Protein AF-A0A445MEY5-F1 (afdb_monomer_lite)

Structure (mmCIF, N/CA/C/O backbone):
data_AF-A0A445MEY5-F1
#
_entry.id   AF-A0A445MEY5-F1
#
loop_
_atom_site.group_PDB
_atom_site.id
_atom_site.type_symbol
_atom_site.label_atom_id
_atom_site.label_alt_id
_atom_site.label_comp_id
_atom_site.label_asym_id
_atom_site.label_entity_id
_atom_site.label_seq_id
_atom_site.pdbx_PDB_ins_code
_atom_sit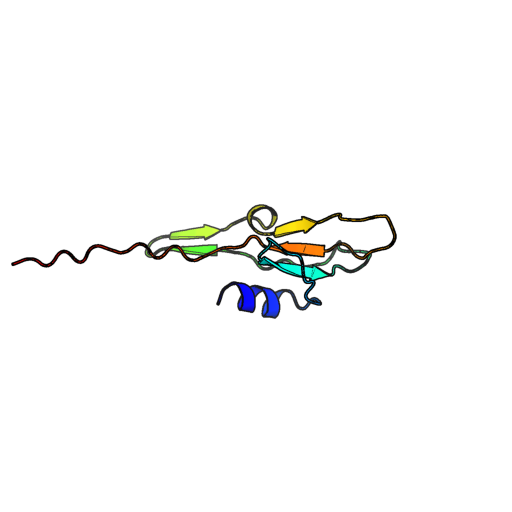e.Cartn_x
_atom_site.Cartn_y
_atom_site.Cartn_z
_atom_site.occupancy
_atom_site.B_iso_or_equiv
_atom_site.auth_seq_id
_atom_site.auth_comp_id
_atom_site.auth_asym_id
_atom_site.auth_atom_id
_atom_site.pdbx_PDB_model_num
ATOM 1 N N . MET A 1 1 ? -12.671 -2.635 -3.806 1.00 67.88 1 MET A N 1
ATOM 2 C CA . MET A 1 1 ? -12.532 -1.800 -2.593 1.00 67.88 1 MET A CA 1
ATOM 3 C C . MET A 1 1 ? -11.123 -1.845 -2.001 1.00 67.88 1 MET A C 1
ATOM 5 O O . MET A 1 1 ? -10.491 -0.806 -2.046 1.00 67.88 1 MET A O 1
ATOM 9 N N . LEU A 1 2 ? -10.544 -2.979 -1.575 1.00 79.12 2 LEU A N 1
ATOM 10 C CA . LEU A 1 2 ? -9.163 -2.976 -1.034 1.00 79.12 2 LEU A CA 1
ATOM 11 C C . LEU A 1 2 ? -8.071 -2.676 -2.085 1.00 79.12 2 LEU A C 1
ATOM 13 O O . LEU A 1 2 ? -7.232 -1.805 -1.886 1.00 79.12 2 LEU A O 1
ATOM 17 N N . LYS A 1 3 ? -8.134 -3.322 -3.260 1.00 81.38 3 LYS A N 1
ATOM 18 C CA . LYS A 1 3 ? -7.204 -3.063 -4.379 1.00 81.38 3 LYS A CA 1
ATOM 19 C C . LYS A 1 3 ? -7.131 -1.580 -4.767 1.00 81.38 3 LYS A C 1
ATOM 21 O O . LYS A 1 3 ? -6.049 -1.058 -4.994 1.00 81.38 3 LYS A O 1
ATOM 26 N N . GLN A 1 4 ? -8.281 -0.912 -4.849 1.00 84.38 4 GLN A N 1
ATOM 27 C CA . GLN A 1 4 ? -8.356 0.510 -5.201 1.00 84.38 4 GLN A CA 1
ATOM 28 C C . GLN A 1 4 ? -7.744 1.397 -4.114 1.00 84.38 4 GLN A C 1
ATOM 30 O O . GLN A 1 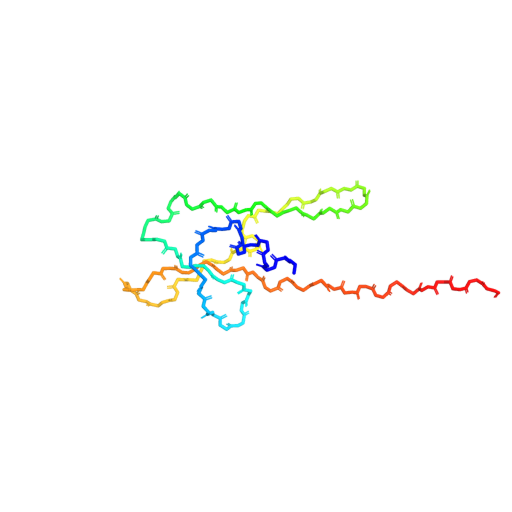4 ? -7.046 2.341 -4.457 1.00 84.38 4 GLN A O 1
ATOM 35 N N . ALA A 1 5 ? -7.949 1.062 -2.835 1.00 87.44 5 ALA A N 1
ATOM 36 C CA . ALA A 1 5 ? -7.358 1.795 -1.719 1.00 87.44 5 ALA A CA 1
ATOM 37 C C . ALA A 1 5 ? -5.822 1.724 -1.730 1.00 87.44 5 ALA A C 1
ATOM 39 O O . ALA A 1 5 ? -5.163 2.736 -1.505 1.00 87.44 5 ALA A O 1
ATOM 40 N N . PHE A 1 6 ? -5.243 0.561 -2.050 1.00 88.31 6 PHE A N 1
ATOM 41 C CA . PHE A 1 6 ? -3.793 0.459 -2.230 1.00 88.31 6 PHE A CA 1
ATOM 42 C C . PHE A 1 6 ? -3.308 1.288 -3.419 1.00 88.31 6 PHE A C 1
ATOM 44 O O . PHE A 1 6 ? -2.325 2.010 -3.290 1.00 88.31 6 PHE A O 1
ATOM 51 N N . VAL A 1 7 ? -4.012 1.242 -4.555 1.00 88.38 7 VAL A N 1
ATOM 52 C CA . VAL A 1 7 ? -3.647 2.042 -5.735 1.00 88.38 7 VAL A CA 1
ATOM 53 C C . VAL A 1 7 ? -3.702 3.545 -5.445 1.00 88.38 7 VAL A C 1
ATOM 55 O O . VAL A 1 7 ? -2.808 4.267 -5.875 1.00 88.38 7 VAL A O 1
ATOM 58 N N . SER A 1 8 ? -4.694 4.021 -4.686 1.00 89.44 8 SER A N 1
ATOM 59 C CA . SER A 1 8 ? -4.812 5.444 -4.352 1.00 89.44 8 SER A CA 1
ATOM 60 C C . SER A 1 8 ? -3.775 5.923 -3.336 1.00 89.44 8 SER A C 1
ATOM 62 O O . SER A 1 8 ? -3.361 7.073 -3.406 1.00 89.44 8 SER A O 1
ATOM 64 N N . GLN A 1 9 ? -3.372 5.073 -2.384 1.00 90.25 9 GLN A N 1
ATOM 65 C CA . GLN A 1 9 ? -2.470 5.474 -1.296 1.00 90.25 9 GLN A CA 1
ATOM 66 C C . GLN A 1 9 ? -0.987 5.289 -1.631 1.00 90.25 9 GLN A C 1
ATOM 68 O O . GLN A 1 9 ? -0.168 6.087 -1.191 1.00 90.25 9 GLN A O 1
ATOM 73 N N . MET A 1 10 ? -0.630 4.270 -2.421 1.00 87.81 10 MET A N 1
ATOM 74 C CA . MET A 1 10 ? 0.770 4.009 -2.782 1.00 87.81 10 MET A CA 1
ATOM 75 C C . MET A 1 10 ? 1.355 5.098 -3.687 1.00 87.81 10 MET A C 1
ATOM 77 O O . MET A 1 10 ? 2.562 5.301 -3.673 1.00 87.81 10 MET A O 1
ATOM 81 N N . ASN A 1 11 ? 0.520 5.782 -4.482 1.00 85.25 11 ASN A N 1
ATOM 82 C CA . ASN A 1 11 ? 0.938 6.831 -5.419 1.00 85.25 11 ASN A CA 1
ATOM 83 C C . ASN A 1 11 ? 2.131 6.420 -6.317 1.00 85.25 11 ASN A C 1
ATOM 85 O O . ASN A 1 11 ? 3.023 7.214 -6.613 1.00 85.25 11 ASN A O 1
ATOM 89 N N . LEU A 1 12 ? 2.153 5.151 -6.732 1.00 88.50 12 LEU A N 1
ATOM 90 C CA . LEU A 1 12 ? 3.192 4.559 -7.573 1.00 88.50 12 LEU A CA 1
ATOM 91 C C . LEU A 1 12 ? 2.594 3.992 -8.866 1.00 88.50 12 LEU A C 1
ATOM 93 O O . LEU A 1 12 ? 1.420 3.605 -8.883 1.00 88.50 12 LEU A O 1
ATOM 97 N N . PRO A 1 13 ? 3.392 3.875 -9.945 1.00 89.38 13 PRO A N 1
ATOM 98 C CA . PRO A 1 13 ? 2.950 3.226 -11.172 1.00 89.38 13 PRO A CA 1
ATOM 99 C C . PRO A 1 13 ? 2.554 1.769 -10.915 1.00 89.38 13 PRO A C 1
ATOM 101 O O . PRO A 1 13 ? 3.303 1.014 -10.294 1.00 89.38 13 PRO A O 1
ATOM 104 N N . VAL A 1 14 ? 1.387 1.362 -11.415 1.00 87.94 14 VAL A N 1
ATOM 105 C CA . VAL A 1 14 ? 0.904 -0.017 -11.278 1.00 87.94 14 VAL A CA 1
ATOM 106 C C . VAL A 1 14 ? 1.600 -0.915 -12.303 1.00 87.94 14 VAL A C 1
ATOM 108 O O . VAL A 1 14 ? 1.546 -0.663 -13.505 1.00 87.94 14 VAL A O 1
ATOM 111 N N . ALA A 1 15 ? 2.211 -1.996 -11.827 1.00 85.50 15 ALA A N 1
ATOM 112 C CA . ALA A 1 15 ? 2.760 -3.073 -12.638 1.00 85.50 15 ALA A CA 1
ATOM 113 C C . ALA A 1 15 ? 1.755 -4.231 -12.741 1.00 85.50 15 ALA A C 1
ATOM 115 O O . ALA A 1 15 ? 1.023 -4.531 -11.796 1.00 85.50 15 ALA A O 1
ATOM 116 N N . THR A 1 16 ? 1.726 -4.907 -13.890 1.00 78.50 16 THR A N 1
ATOM 117 C CA . THR A 1 16 ? 0.876 -6.090 -14.090 1.00 78.50 16 THR A CA 1
ATOM 118 C C . THR A 1 16 ? 1.711 -7.349 -13.895 1.00 78.50 16 THR A C 1
ATOM 120 O O . THR A 1 16 ? 2.564 -7.657 -14.726 1.00 78.50 16 THR A O 1
ATOM 123 N N . VAL A 1 17 ? 1.455 -8.077 -12.808 1.00 79.56 17 VAL A N 1
ATOM 124 C CA . VAL A 1 17 ? 2.056 -9.390 -12.533 1.00 79.56 17 VAL A CA 1
ATOM 125 C C . VAL A 1 17 ? 0.924 -10.387 -12.307 1.00 79.56 17 VAL A C 1
ATOM 127 O O . VAL A 1 17 ? 0.019 -10.152 -11.509 1.00 79.56 17 VAL A O 1
ATOM 130 N N . SER A 1 18 ? 0.932 -11.488 -13.054 1.00 80.50 18 SER A N 1
ATOM 131 C CA . SER A 1 18 ? -0.093 -12.529 -12.956 1.00 80.50 18 SER A CA 1
ATOM 132 C C . SER A 1 18 ? -0.008 -13.273 -11.621 1.00 80.50 18 SER A C 1
ATOM 134 O O . SER A 1 18 ? 1.088 -13.640 -11.205 1.00 80.50 18 SER A O 1
ATOM 136 N N . GLY A 1 19 ? -1.155 -13.561 -10.999 1.00 77.19 19 GLY A N 1
ATOM 137 C CA . GLY A 1 19 ? -1.233 -14.359 -9.766 1.00 77.19 19 GLY A CA 1
ATOM 138 C C . GLY A 1 19 ? -1.081 -13.565 -8.464 1.00 77.19 19 GLY A C 1
ATOM 139 O O . GLY A 1 19 ? -1.181 -14.149 -7.390 1.00 77.19 19 GLY A O 1
ATOM 140 N N . TYR A 1 20 ? -0.898 -12.246 -8.550 1.00 78.06 20 TYR A N 1
ATOM 141 C CA . TYR A 1 20 ? -0.841 -11.344 -7.402 1.00 78.06 20 TYR A CA 1
ATOM 142 C C . TYR A 1 20 ? -1.995 -10.335 -7.430 1.00 78.06 20 TYR A C 1
ATOM 144 O O . TYR A 1 20 ? -2.694 -10.176 -8.435 1.00 78.06 20 TYR A O 1
ATOM 152 N N . GLY A 1 21 ? -2.184 -9.638 -6.308 1.00 82.00 21 GLY A N 1
ATOM 153 C CA . GLY A 1 21 ? -2.984 -8.421 -6.250 1.00 82.00 21 GLY A CA 1
ATOM 154 C C . GLY A 1 21 ? -2.319 -7.264 -7.022 1.00 82.00 21 GLY A C 1
ATOM 155 O O . GLY A 1 21 ? -1.512 -7.488 -7.924 1.00 82.00 21 GLY A O 1
ATOM 156 N N . PRO A 1 22 ? -2.654 -5.993 -6.73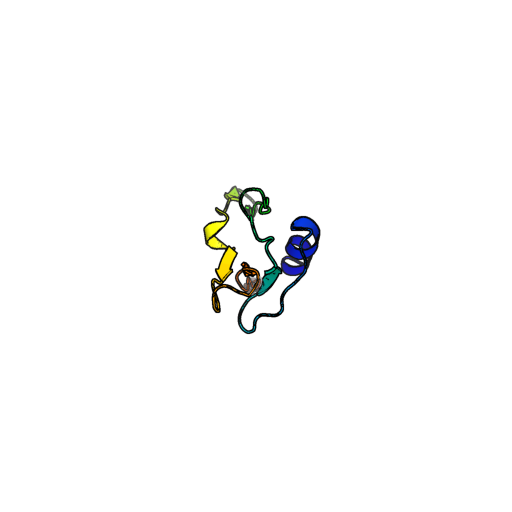3 1.00 87.25 22 PRO A N 1
ATOM 157 C CA . PRO A 1 22 ? -1.942 -4.859 -7.322 1.00 87.25 22 PRO A CA 1
ATOM 158 C C . PRO A 1 22 ? -0.430 -4.932 -7.051 1.00 87.25 22 PRO A C 1
ATOM 160 O O . PRO A 1 22 ? -0.006 -5.111 -5.910 1.00 87.25 22 PRO A O 1
ATOM 163 N N . CYS A 1 23 ? 0.372 -4.742 -8.099 1.00 88.88 23 CYS A N 1
ATOM 164 C CA . CYS A 1 23 ? 1.813 -4.551 -7.988 1.00 88.88 23 CYS A CA 1
ATOM 165 C C . CYS A 1 23 ? 2.194 -3.119 -8.345 1.00 88.88 23 CYS A C 1
ATOM 167 O O . CYS A 1 23 ? 1.535 -2.488 -9.168 1.00 88.88 23 CYS A O 1
ATOM 169 N N . PHE A 1 24 ? 3.272 -2.621 -7.751 1.00 89.44 24 PHE A N 1
ATOM 170 C CA . PHE A 1 24 ? 3.751 -1.253 -7.913 1.00 89.44 24 PHE A CA 1
ATOM 171 C C . PHE A 1 24 ? 5.215 -1.252 -8.322 1.00 89.44 24 PHE A C 1
ATOM 173 O O . PHE A 1 24 ? 6.028 -1.926 -7.690 1.00 89.44 24 PHE A O 1
ATOM 180 N N . SER A 1 25 ? 5.555 -0.497 -9.362 1.00 88.31 25 SER A N 1
ATOM 181 C CA . SER A 1 25 ? 6.947 -0.283 -9.749 1.00 88.31 25 SER A CA 1
ATOM 182 C C . SER A 1 25 ? 7.636 0.604 -8.720 1.00 88.31 25 SER A C 1
ATOM 184 O O . SER A 1 25 ? 7.169 1.703 -8.425 1.00 88.31 25 SER A O 1
ATOM 186 N N . LEU A 1 26 ? 8.748 0.120 -8.178 1.00 85.88 26 LEU A N 1
ATOM 187 C CA . LEU A 1 26 ? 9.568 0.862 -7.236 1.00 85.88 26 LEU A CA 1
ATOM 188 C C . LEU A 1 26 ? 10.633 1.688 -7.977 1.00 85.88 26 LEU A C 1
ATOM 190 O O . LEU A 1 26 ? 11.121 1.264 -9.031 1.00 85.88 26 LEU A O 1
ATOM 194 N N . PRO A 1 27 ? 11.026 2.851 -7.430 1.00 82.06 27 PRO A N 1
ATOM 195 C CA . PRO A 1 27 ? 12.210 3.568 -7.890 1.00 82.06 27 PRO A CA 1
ATOM 196 C C . PRO A 1 27 ? 13.487 2.750 -7.622 1.00 82.06 27 PRO A C 1
ATOM 198 O O . PRO A 1 27 ? 13.479 1.801 -6.837 1.00 82.06 27 PRO A O 1
ATOM 201 N N . LEU A 1 28 ? 14.597 3.130 -8.269 1.00 78.06 28 LEU A N 1
ATOM 202 C CA . LEU A 1 28 ? 15.902 2.471 -8.092 1.00 78.06 28 LEU A CA 1
ATOM 203 C C . LEU A 1 28 ? 16.379 2.469 -6.633 1.00 78.06 28 LEU A C 1
ATOM 205 O O . LEU A 1 28 ? 16.997 1.499 -6.206 1.00 78.06 28 LEU A O 1
ATOM 209 N N . ASP A 1 29 ? 16.064 3.528 -5.888 1.00 77.56 29 ASP A N 1
ATOM 210 C CA . ASP A 1 29 ? 16.265 3.599 -4.444 1.00 77.56 29 ASP A CA 1
ATOM 211 C C . ASP A 1 29 ? 14.904 3.581 -3.725 1.00 77.56 29 ASP A C 1
ATOM 213 O O . ASP A 1 29 ? 14.232 4.612 -3.625 1.00 77.56 29 ASP A O 1
ATOM 217 N N . PRO A 1 30 ? 14.445 2.408 -3.260 1.00 72.94 30 PRO A N 1
ATOM 218 C CA . PRO A 1 30 ? 13.149 2.270 -2.614 1.00 72.94 30 PRO A CA 1
ATOM 219 C C . PRO A 1 30 ? 13.156 2.654 -1.126 1.00 72.94 30 PRO A C 1
ATOM 221 O O . PRO A 1 30 ? 12.104 2.539 -0.498 1.00 72.94 30 PRO A O 1
ATOM 224 N N . GLY A 1 31 ? 14.287 3.092 -0.550 1.00 74.00 31 GLY A N 1
ATOM 225 C CA . GLY A 1 31 ? 14.463 3.299 0.898 1.00 74.00 31 GLY A CA 1
ATOM 226 C C . GLY A 1 31 ? 13.490 4.285 1.565 1.00 74.00 31 GLY A C 1
ATOM 227 O O . GLY A 1 31 ? 13.401 4.314 2.788 1.00 74.00 31 GLY A O 1
ATOM 228 N N . GLY A 1 32 ? 12.732 5.057 0.780 1.00 74.69 32 GLY A N 1
ATOM 229 C CA . GLY A 1 32 ? 11.723 6.011 1.255 1.00 74.69 32 GLY A CA 1
ATOM 230 C C . GLY A 1 32 ? 10.288 5.735 0.797 1.00 74.69 32 GLY A C 1
ATOM 231 O O . GLY A 1 32 ? 9.426 6.591 0.985 1.00 74.69 32 GLY A O 1
ATOM 232 N N . VAL A 1 33 ? 10.001 4.590 0.167 1.00 82.38 33 VAL A N 1
ATOM 233 C CA . VAL A 1 33 ? 8.630 4.274 -0.265 1.00 82.38 33 VAL A CA 1
ATOM 234 C C . VAL A 1 33 ? 7.784 3.899 0.950 1.00 82.38 33 VAL A C 1
ATOM 236 O O . VAL A 1 33 ? 7.914 2.805 1.498 1.00 82.38 33 VAL A O 1
ATOM 239 N N . ALA A 1 34 ? 6.897 4.810 1.352 1.00 83.81 34 ALA A N 1
ATOM 240 C CA . ALA A 1 34 ? 5.929 4.563 2.410 1.00 83.81 34 ALA A CA 1
ATOM 241 C C . ALA A 1 34 ? 4.892 3.527 1.960 1.00 83.81 34 ALA A C 1
ATOM 243 O O . ALA A 1 34 ? 4.318 3.623 0.874 1.00 83.81 34 ALA A O 1
ATOM 244 N N . VAL A 1 35 ? 4.646 2.541 2.819 1.00 85.38 35 VAL A N 1
ATOM 245 C CA . VAL A 1 35 ? 3.631 1.512 2.604 1.00 85.38 35 VAL A CA 1
ATOM 246 C C . VAL A 1 35 ? 2.422 1.830 3.492 1.00 85.38 35 VAL A C 1
ATOM 248 O O . VAL A 1 35 ? 2.614 2.060 4.687 1.00 85.38 35 VAL A O 1
ATOM 251 N N . PRO A 1 36 ? 1.191 1.856 2.949 1.00 87.88 36 PRO A N 1
ATOM 252 C CA . PRO A 1 36 ? -0.017 2.071 3.738 1.00 87.88 36 PRO A CA 1
ATOM 253 C C . PRO A 1 36 ? -0.179 0.980 4.791 1.00 87.88 36 PRO A C 1
ATOM 255 O O . PRO A 1 36 ? -0.051 -0.196 4.453 1.00 87.88 36 PRO A O 1
ATOM 258 N N . SER A 1 37 ? -0.508 1.360 6.027 1.00 88.62 37 SER A N 1
ATOM 259 C CA . SER A 1 37 ? -0.865 0.400 7.070 1.00 88.62 37 SER A CA 1
ATOM 260 C C . SER A 1 37 ? -2.154 -0.340 6.709 1.00 88.62 37 SER A C 1
ATOM 262 O O . SER A 1 37 ? -3.053 0.199 6.056 1.00 88.62 37 SER A O 1
ATOM 264 N N . LEU A 1 38 ? -2.247 -1.595 7.144 1.00 88.38 38 LEU A N 1
ATOM 265 C CA . LEU A 1 38 ? -3.441 -2.411 6.983 1.00 88.38 38 LEU A CA 1
ATOM 266 C C . LEU A 1 38 ? -3.930 -2.842 8.360 1.00 88.38 38 LEU A C 1
ATOM 268 O O . LEU A 1 38 ? -3.252 -3.612 9.035 1.00 88.38 38 LEU A O 1
ATOM 272 N N . ALA A 1 39 ? -5.119 -2.377 8.730 1.00 89.94 39 ALA A N 1
ATOM 273 C CA . ALA A 1 39 ? -5.825 -2.816 9.921 1.00 89.94 39 ALA A CA 1
ATOM 274 C C . ALA A 1 39 ? -7.138 -3.492 9.521 1.00 89.94 39 ALA A C 1
ATOM 276 O O . ALA A 1 39 ? -7.870 -3.004 8.653 1.00 89.94 39 ALA A O 1
ATOM 277 N N . PHE A 1 40 ? -7.438 -4.629 10.141 1.00 87.56 40 PHE A N 1
ATOM 278 C CA . PHE A 1 40 ? -8.764 -5.228 10.071 1.00 87.56 40 PHE A CA 1
ATOM 279 C C . PHE A 1 40 ? -9.565 -4.805 11.290 1.00 87.56 40 PHE A C 1
ATOM 281 O O . PHE A 1 40 ? -9.221 -5.153 12.416 1.00 87.56 40 PHE A O 1
ATOM 288 N N . HIS A 1 41 ? -10.633 -4.060 11.024 1.00 89.62 41 HIS A N 1
ATOM 289 C CA . HIS A 1 41 ? -11.595 -3.623 12.022 1.00 89.62 41 HIS A CA 1
ATOM 290 C C . HIS A 1 41 ? -12.660 -4.707 12.208 1.00 89.62 41 HIS A C 1
ATOM 292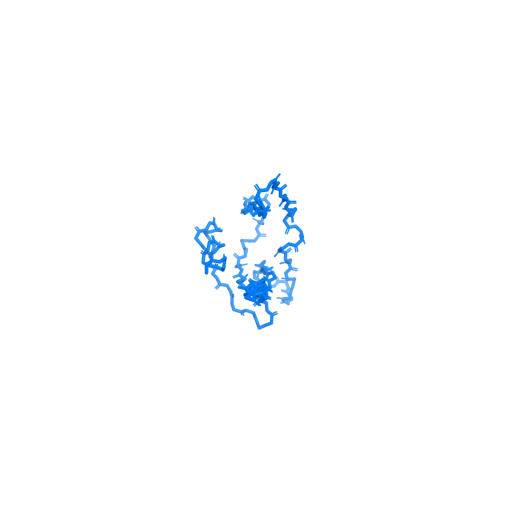 O O . HIS A 1 41 ? -13.386 -5.050 11.269 1.00 89.62 41 HIS A O 1
ATOM 298 N N . PHE A 1 42 ? -12.735 -5.248 13.416 1.00 88.62 42 PHE A N 1
ATOM 299 C CA . PHE A 1 42 ? -13.788 -6.137 13.892 1.00 88.62 42 PHE A CA 1
ATOM 300 C C . PHE A 1 42 ? -14.693 -5.363 14.855 1.00 88.62 42 PHE A C 1
ATOM 302 O O . PHE A 1 42 ? -14.276 -4.360 15.429 1.00 88.62 42 PHE A O 1
ATOM 309 N N . ASP A 1 43 ? -15.913 -5.851 15.088 1.00 92.38 43 ASP A N 1
ATOM 310 C CA . ASP A 1 43 ? -16.920 -5.145 15.902 1.00 92.38 43 ASP A CA 1
ATOM 311 C C . ASP A 1 43 ? -16.429 -4.755 17.310 1.00 92.38 43 ASP A C 1
ATOM 313 O O . ASP A 1 43 ? -16.946 -3.815 17.910 1.00 92.38 43 ASP A O 1
ATOM 317 N N . SER A 1 44 ? -15.428 -5.462 17.844 1.00 91.06 44 SER A N 1
ATOM 318 C CA . SER A 1 44 ? -14.875 -5.224 19.179 1.00 91.06 44 SER A CA 1
ATOM 319 C C . SER A 1 44 ? -13.351 -5.082 19.231 1.00 91.06 44 SER A C 1
ATOM 321 O O . SER A 1 44 ? -12.803 -5.050 20.333 1.00 91.06 44 SER A O 1
ATOM 323 N N . ALA A 1 45 ? -12.646 -5.084 18.095 1.00 92.31 45 ALA A N 1
ATOM 324 C CA . ALA A 1 45 ? -11.182 -5.064 18.082 1.00 92.31 45 ALA A CA 1
ATOM 325 C C . ALA A 1 45 ? -10.611 -4.662 16.722 1.00 92.31 45 ALA A C 1
ATOM 327 O O . ALA A 1 45 ? -11.169 -5.009 15.687 1.00 92.31 45 ALA A O 1
ATOM 328 N N . ASP A 1 46 ? -9.429 -4.055 16.743 1.00 94.19 46 ASP A N 1
ATOM 329 C CA . ASP A 1 46 ? -8.631 -3.801 15.550 1.00 94.19 46 ASP A CA 1
ATOM 330 C C . ASP A 1 46 ? -7.406 -4.715 15.546 1.00 94.19 46 ASP A C 1
ATOM 332 O O . ASP A 1 46 ? -6.805 -4.981 16.590 1.00 94.19 46 ASP A O 1
ATOM 336 N N . MET A 1 47 ? -7.043 -5.215 14.369 1.00 91.94 47 MET A N 1
ATOM 337 C CA . MET A 1 47 ? -5.834 -6.009 14.174 1.00 91.94 47 MET A CA 1
ATOM 338 C C . MET A 1 47 ? -4.967 -5.373 13.096 1.00 91.94 47 MET A C 1
ATOM 340 O O . MET A 1 47 ? -5.314 -5.418 11.915 1.00 91.94 47 MET A O 1
ATOM 344 N N . ASP A 1 48 ? -3.832 -4.818 13.509 1.00 92.56 48 ASP A N 1
ATOM 345 C CA . ASP A 1 48 ? -2.814 -4.294 12.607 1.00 92.56 48 ASP A CA 1
ATOM 346 C C . ASP A 1 48 ? -1.981 -5.418 11.996 1.00 92.56 48 ASP A C 1
ATOM 348 O O . ASP A 1 48 ? -1.562 -6.364 12.670 1.00 92.56 48 ASP A O 1
ATOM 352 N N . PHE A 1 49 ? -1.689 -5.280 10.708 1.00 89.56 49 PHE A N 1
ATOM 353 C CA . PHE A 1 49 ? -0.786 -6.161 9.991 1.00 89.56 49 PHE A CA 1
ATOM 354 C C . PHE A 1 49 ? 0.496 -5.405 9.624 1.00 89.56 49 PHE A C 1
ATOM 356 O O . PHE A 1 49 ? 0.429 -4.296 9.080 1.00 89.56 49 PHE A O 1
ATOM 363 N N . PRO A 1 50 ? 1.678 -5.998 9.865 1.00 88.62 50 PRO A N 1
ATOM 364 C CA . PRO A 1 50 ? 2.933 -5.476 9.343 1.00 88.62 50 PRO A CA 1
ATOM 365 C C . PRO A 1 50 ? 2.973 -5.613 7.813 1.00 88.62 50 PRO A C 1
ATOM 367 O O . PRO A 1 50 ? 2.368 -6.527 7.245 1.00 88.62 50 PRO A O 1
ATOM 370 N N . ALA A 1 51 ? 3.662 -4.688 7.139 1.00 85.50 51 ALA A N 1
ATOM 371 C CA . ALA A 1 51 ? 3.694 -4.578 5.676 1.00 85.50 51 ALA A CA 1
ATOM 372 C C . ALA A 1 51 ? 4.133 -5.871 4.982 1.00 85.50 51 ALA A C 1
ATOM 374 O O . ALA A 1 51 ? 3.621 -6.227 3.922 1.00 85.50 51 ALA A O 1
ATOM 375 N N . GLU A 1 52 ? 5.039 -6.602 5.617 1.00 84.12 52 GLU A N 1
ATOM 376 C CA . GLU A 1 52 ? 5.602 -7.864 5.156 1.00 84.12 52 GLU A CA 1
ATOM 377 C C . GLU A 1 52 ? 4.534 -8.960 4.996 1.00 84.12 52 GLU A C 1
ATOM 379 O O . GLU A 1 52 ? 4.720 -9.885 4.208 1.00 84.12 52 GLU A O 1
ATOM 384 N N . ASN A 1 53 ? 3.391 -8.844 5.686 1.00 86.81 53 ASN A N 1
ATOM 385 C CA . ASN A 1 53 ? 2.308 -9.826 5.608 1.00 86.81 53 ASN A CA 1
ATOM 386 C C . ASN A 1 53 ? 1.421 -9.655 4.371 1.00 86.81 53 ASN A C 1
ATOM 388 O O . ASN A 1 53 ? 0.798 -10.620 3.933 1.00 86.81 53 ASN A O 1
ATOM 392 N N . TYR A 1 54 ? 1.317 -8.443 3.818 1.00 85.12 54 TYR A N 1
ATOM 393 C CA . TYR A 1 54 ? 0.435 -8.158 2.678 1.00 85.12 54 TYR A CA 1
ATOM 394 C C . TYR A 1 54 ? 1.165 -7.624 1.448 1.00 85.12 54 TYR A C 1
ATOM 396 O O . TYR A 1 54 ? 0.554 -7.615 0.380 1.00 85.12 54 TYR A O 1
ATOM 404 N N . PHE A 1 55 ? 2.443 -7.250 1.554 1.00 85.69 55 PHE A N 1
ATOM 405 C CA . PHE A 1 55 ? 3.300 -6.888 0.431 1.00 85.69 55 PHE A CA 1
ATOM 406 C C . PHE A 1 55 ? 4.503 -7.817 0.303 1.00 85.69 55 PHE A C 1
ATOM 408 O O . PHE A 1 55 ? 5.335 -7.940 1.195 1.00 85.69 55 PHE A O 1
ATOM 415 N N . LEU A 1 56 ? 4.645 -8.376 -0.891 1.00 81.44 56 LEU A N 1
ATOM 416 C CA . LEU A 1 56 ? 5.814 -9.103 -1.343 1.00 81.44 56 LEU A CA 1
ATOM 417 C C . LEU A 1 56 ? 6.662 -8.188 -2.218 1.00 81.44 56 LEU A C 1
ATOM 419 O O . LEU A 1 56 ? 6.147 -7.446 -3.057 1.00 81.44 56 LEU A O 1
ATOM 423 N N . VAL A 1 57 ? 7.975 -8.255 -2.051 1.00 74.88 57 VAL A N 1
ATOM 424 C CA . VAL A 1 57 ? 8.904 -7.688 -3.029 1.00 74.88 57 VAL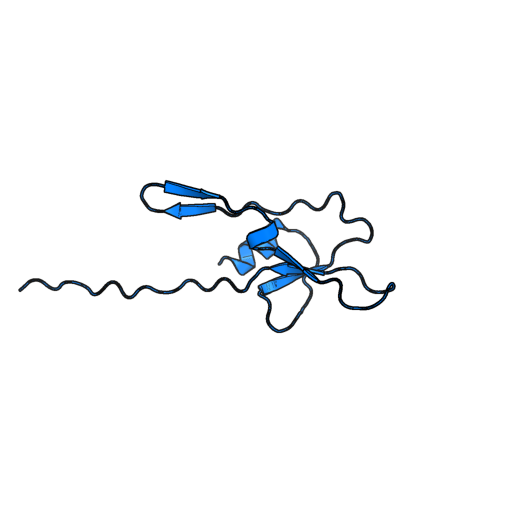 A CA 1
ATOM 425 C C . VAL A 1 57 ? 9.175 -8.782 -4.050 1.00 74.88 57 VAL A C 1
ATOM 427 O O . VAL A 1 57 ? 9.651 -9.848 -3.672 1.00 74.88 57 VAL A O 1
ATOM 430 N N . ASP A 1 58 ? 8.845 -8.536 -5.317 1.00 68.31 58 ASP A N 1
ATOM 431 C CA . ASP A 1 58 ? 9.212 -9.420 -6.417 1.00 68.31 58 ASP A CA 1
ATOM 432 C C . ASP A 1 58 ? 10.562 -8.961 -7.006 1.00 68.31 58 ASP A C 1
ATOM 434 O O . ASP A 1 58 ? 10.620 -7.922 -7.676 1.00 68.31 58 ASP A O 1
ATOM 438 N N . PRO A 1 59 ? 11.666 -9.699 -6.762 1.00 62.25 59 PRO A N 1
ATOM 439 C CA . PRO A 1 59 ? 12.980 -9.383 -7.320 1.00 62.25 59 PRO A CA 1
ATOM 440 C C . PRO A 1 59 ? 13.150 -9.813 -8.796 1.00 62.25 59 PRO A C 1
ATOM 442 O O . PRO A 1 59 ? 14.238 -9.682 -9.356 1.00 62.25 59 PRO A O 1
ATOM 445 N N . SER A 1 60 ? 12.116 -10.345 -9.455 1.00 56.00 60 SER A N 1
ATOM 446 C CA . SER A 1 60 ? 12.174 -10.883 -10.825 1.00 56.00 60 SER A CA 1
ATOM 447 C C . SER A 1 60 ? 12.316 -9.767 -11.888 1.00 56.00 60 SER A C 1
ATOM 449 O O . SER A 1 60 ? 11.411 -8.962 -12.054 1.00 56.00 60 SER A O 1
ATOM 451 N N . ARG A 1 61 ? 13.334 -9.657 -12.758 1.00 47.81 61 ARG A N 1
ATOM 452 C CA . ARG A 1 61 ? 14.402 -10.567 -13.205 1.00 47.81 61 ARG A CA 1
ATOM 453 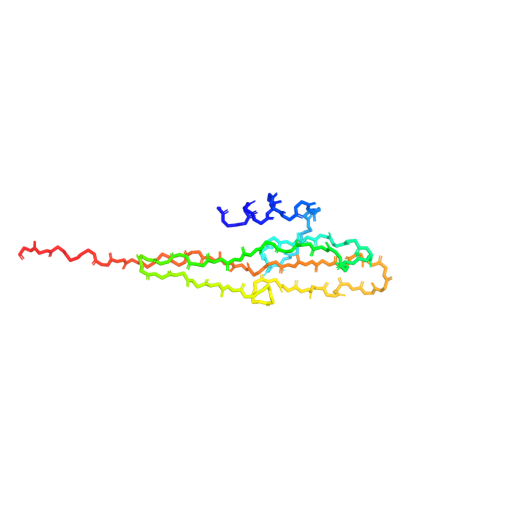C C . ARG A 1 61 ? 15.567 -9.727 -13.766 1.00 47.81 61 ARG A C 1
ATOM 455 O O . ARG A 1 61 ? 15.322 -8.914 -14.655 1.00 47.81 61 ARG A O 1
ATOM 462 N N . MET A 1 62 ? 16.801 -10.011 -13.330 1.00 41.66 62 MET A N 1
ATOM 463 C CA . MET A 1 62 ? 18.073 -9.397 -13.768 1.00 41.66 62 MET A CA 1
ATOM 464 C C . MET A 1 62 ? 18.206 -7.886 -13.500 1.00 41.66 62 MET A C 1
ATOM 466 O O . MET A 1 62 ? 17.234 -7.142 -13.483 1.00 41.66 62 MET A O 1
ATOM 470 N N . ALA A 1 63 ? 19.451 -7.453 -13.287 1.00 52.78 63 ALA A N 1
ATOM 471 C CA . ALA A 1 63 ? 19.906 -6.139 -12.812 1.00 52.78 63 ALA A CA 1
ATOM 472 C C . ALA A 1 63 ? 19.516 -4.902 -13.667 1.00 52.78 63 ALA A C 1
ATOM 474 O O . ALA A 1 63 ? 20.148 -3.857 -13.562 1.00 52.78 63 ALA A O 1
ATOM 475 N N . SER A 1 64 ? 18.499 -5.003 -14.525 1.00 51.47 64 SER A N 1
ATOM 476 C CA . SER A 1 64 ? 18.075 -3.977 -15.481 1.00 51.47 64 SER A CA 1
ATOM 477 C C . SER A 1 64 ? 16.578 -3.641 -15.442 1.00 51.47 64 SER A C 1
ATOM 479 O O . SER A 1 64 ? 16.148 -2.765 -16.193 1.00 51.47 64 SER A O 1
ATOM 481 N N . ARG A 1 65 ? 15.765 -4.286 -14.586 1.00 58.25 65 ARG A N 1
ATOM 482 C CA . ARG A 1 65 ? 14.333 -3.958 -14.431 1.00 58.25 65 ARG A CA 1
ATOM 483 C C . ARG A 1 65 ? 14.036 -3.361 -13.051 1.00 58.25 65 ARG A C 1
ATOM 485 O O . ARG A 1 65 ? 14.563 -3.866 -12.061 1.00 58.25 65 ARG A O 1
ATOM 492 N N . PRO A 1 66 ? 13.189 -2.316 -12.967 1.00 62.44 66 PRO A N 1
ATOM 493 C CA . PRO A 1 66 ? 12.780 -1.758 -11.686 1.00 62.44 66 PRO A CA 1
ATOM 494 C C . PRO A 1 66 ? 12.039 -2.825 -10.874 1.00 62.44 66 PRO A C 1
ATOM 496 O O . PRO A 1 66 ? 11.144 -3.501 -11.390 1.00 62.44 66 PRO A O 1
ATOM 499 N N . MET A 1 67 ? 12.439 -2.980 -9.611 1.00 69.94 67 MET A N 1
ATOM 500 C CA . MET A 1 67 ? 11.798 -3.889 -8.660 1.00 69.94 67 MET A CA 1
ATOM 501 C C . MET A 1 67 ? 10.302 -3.588 -8.581 1.00 69.94 67 MET A C 1
ATOM 503 O O . MET A 1 67 ? 9.888 -2.432 -8.672 1.00 69.94 67 MET A O 1
ATOM 507 N N . SER A 1 68 ? 9.481 -4.620 -8.408 1.00 78.56 68 SER A N 1
ATOM 508 C CA . SER A 1 68 ? 8.041 -4.444 -8.221 1.00 78.56 68 SER A CA 1
ATOM 509 C C . SER A 1 68 ? 7.621 -4.955 -6.849 1.00 78.56 68 SER A C 1
ATOM 511 O O . SER A 1 68 ? 8.091 -5.993 -6.391 1.00 78.56 68 SER A O 1
ATOM 513 N N . ARG A 1 69 ? 6.735 -4.221 -6.175 1.00 81.44 69 ARG A N 1
ATOM 514 C CA . ARG A 1 69 ? 6.149 -4.624 -4.893 1.00 81.44 69 ARG A CA 1
ATOM 515 C C . ARG A 1 69 ? 4.697 -5.022 -5.111 1.00 81.44 69 ARG A C 1
ATOM 517 O O . ARG A 1 69 ? 3.889 -4.187 -5.502 1.00 81.44 69 ARG A O 1
ATOM 524 N N . CYS A 1 70 ? 4.380 -6.288 -4.884 1.00 84.31 70 CYS A N 1
ATOM 525 C CA . CYS A 1 70 ? 3.079 -6.894 -5.142 1.00 84.31 70 CYS A CA 1
ATOM 526 C C . CYS A 1 70 ? 2.310 -7.116 -3.850 1.00 84.31 70 CYS A C 1
ATOM 528 O O . CYS A 1 70 ? 2.874 -7.639 -2.894 1.00 84.31 70 CYS A O 1
ATOM 530 N N . SER A 1 71 ? 1.026 -6.763 -3.808 1.00 78.44 71 SER A N 1
ATOM 531 C CA . SER A 1 71 ? 0.185 -7.147 -2.677 1.00 78.44 71 SER A CA 1
ATOM 532 C C . SER A 1 71 ? -0.383 -8.556 -2.860 1.00 78.44 71 SER A C 1
ATOM 534 O O . SER A 1 71 ? -0.600 -9.011 -3.989 1.00 78.44 71 SER A O 1
ATOM 536 N N . PHE A 1 72 ? -0.699 -9.242 -1.763 1.00 73.50 72 PHE A N 1
ATOM 537 C CA . PHE A 1 72 ? -1.469 -10.485 -1.840 1.00 73.50 72 PHE A CA 1
ATOM 538 C C . PHE A 1 72 ? -2.875 -10.237 -2.396 1.00 73.50 72 PHE A C 1
ATOM 540 O O . PHE A 1 72 ? -3.465 -9.160 -2.233 1.00 73.50 72 PHE A O 1
ATOM 547 N N . HIS A 1 73 ? -3.415 -11.260 -3.059 1.00 68.25 73 HIS A N 1
ATOM 548 C CA . HIS A 1 73 ? -4.810 -11.277 -3.482 1.00 68.25 73 HIS A CA 1
ATOM 549 C C . HIS A 1 73 ? -5.694 -11.568 -2.267 1.00 68.25 73 HIS A C 1
ATOM 551 O O . HIS A 1 73 ? -5.959 -12.714 -1.918 1.00 68.25 73 HIS A O 1
ATOM 557 N N . LEU A 1 74 ? -6.091 -10.503 -1.576 1.00 64.62 74 LEU A N 1
ATOM 558 C CA . LEU A 1 74 ? -7.008 -10.559 -0.443 1.00 64.62 74 LEU A CA 1
ATOM 559 C C . LEU A 1 74 ? -8.446 -10.529 -0.967 1.00 64.62 74 LEU A C 1
ATOM 561 O O . LEU A 1 74 ? -8.978 -9.467 -1.302 1.00 64.62 74 LEU A O 1
ATOM 565 N N . GLU A 1 75 ? -9.082 -11.697 -1.039 1.00 61.31 75 GLU A N 1
ATOM 566 C CA . GLU A 1 75 ? -10.520 -11.782 -1.283 1.00 61.31 75 GLU A CA 1
ATOM 567 C C . GLU A 1 75 ? -11.286 -11.719 0.033 1.00 61.31 75 GLU A C 1
ATOM 569 O O . GLU A 1 75 ? -10.967 -12.402 1.007 1.00 61.31 75 GLU A O 1
ATOM 574 N N . ARG A 1 76 ? -12.343 -10.904 0.061 1.00 54.94 76 ARG A N 1
ATOM 575 C CA . ARG A 1 76 ? -13.288 -10.930 1.173 1.00 54.94 76 ARG A CA 1
ATOM 576 C C . ARG A 1 76 ? -14.053 -12.249 1.102 1.00 54.94 76 ARG A C 1
ATOM 578 O O . ARG A 1 76 ? -14.975 -12.372 0.297 1.00 54.94 76 ARG A O 1
ATOM 585 N N . SER A 1 77 ? -13.693 -13.207 1.955 1.00 50.44 77 SER A N 1
ATOM 586 C CA . SER A 1 77 ? -14.497 -14.412 2.157 1.00 50.44 77 SER A CA 1
ATOM 587 C C . SER A 1 77 ? -15.882 -13.988 2.650 1.00 50.44 77 SER A C 1
ATOM 589 O O . SER A 1 77 ? -16.020 -13.394 3.723 1.00 50.44 77 SER A O 1
ATOM 591 N N . ARG A 1 78 ? -16.922 -14.211 1.840 1.00 49.75 78 ARG A N 1
ATOM 592 C CA . ARG A 1 78 ? -18.301 -14.063 2.310 1.00 49.75 78 ARG A CA 1
ATOM 593 C C . ARG A 1 78 ? -18.590 -15.267 3.194 1.00 49.75 78 ARG A C 1
ATOM 595 O O . ARG A 1 78 ? -18.871 -16.347 2.686 1.00 49.75 78 ARG A O 1
ATOM 602 N N . SER A 1 79 ? -18.526 -15.082 4.509 1.00 49.66 79 SER A N 1
ATOM 603 C CA . SER A 1 79 ? -19.175 -16.021 5.417 1.00 49.66 79 SER A CA 1
ATOM 604 C C . SER A 1 79 ? -20.681 -15.892 5.189 1.00 49.66 79 SER A C 1
ATOM 606 O O . SER A 1 79 ? -21.257 -14.829 5.436 1.00 49.66 79 SER A O 1
ATOM 608 N N . ASN A 1 80 ? -21.316 -16.934 4.654 1.00 48.84 80 ASN A N 1
ATOM 609 C CA . ASN A 1 80 ? -22.768 -17.040 4.693 1.00 48.84 80 ASN A CA 1
ATOM 610 C C . ASN A 1 80 ? -23.148 -17.255 6.160 1.00 48.84 80 ASN A C 1
ATOM 612 O O . ASN A 1 80 ? -23.168 -18.387 6.638 1.00 48.84 80 ASN A O 1
ATOM 616 N N . ALA A 1 81 ? -23.425 -16.169 6.881 1.00 45.69 81 ALA A N 1
ATOM 617 C CA . ALA A 1 81 ? -24.136 -16.262 8.143 1.00 45.69 81 ALA A CA 1
ATOM 618 C C . ALA A 1 81 ? -25.501 -16.892 7.836 1.00 45.69 81 ALA A C 1
ATOM 620 O O . ALA A 1 81 ? -26.357 -16.284 7.192 1.00 45.69 81 ALA A O 1
ATOM 621 N N . MET A 1 82 ? -25.651 -18.156 8.222 1.00 40.47 82 MET A N 1
ATOM 622 C CA . MET A 1 82 ? -26.905 -18.888 8.196 1.00 40.47 82 MET A CA 1
ATOM 623 C C . MET A 1 82 ? -27.898 -18.095 9.043 1.00 40.47 82 MET A C 1
ATOM 625 O O . MET A 1 82 ? -27.770 -18.032 10.263 1.00 40.47 82 MET A O 1
ATOM 629 N N . ALA A 1 83 ? -28.839 -17.421 8.384 1.00 43.66 83 ALA A N 1
ATOM 630 C CA . ALA A 1 83 ? -29.945 -16.765 9.052 1.00 43.66 83 ALA A CA 1
ATOM 631 C C . ALA A 1 83 ? -30.705 -17.835 9.841 1.00 43.66 83 ALA A C 1
ATOM 633 O O . ALA A 1 83 ? -31.356 -18.703 9.259 1.00 43.66 83 ALA A O 1
ATOM 634 N N . THR A 1 84 ? -30.603 -17.800 11.167 1.00 42.59 84 THR A N 1
ATOM 635 C CA . THR A 1 84 ? -31.503 -18.544 12.041 1.00 42.59 84 THR A CA 1
ATOM 636 C C . THR A 1 84 ? -32.879 -17.912 11.899 1.00 42.59 84 THR A C 1
ATOM 638 O O . THR A 1 84 ? -33.187 -16.912 12.547 1.00 42.59 84 THR A O 1
ATOM 641 N N . LYS A 1 85 ? -33.701 -18.461 11.003 1.00 39.03 85 LYS A N 1
ATOM 642 C CA . LYS A 1 85 ? -35.141 -18.245 11.049 1.00 39.03 85 LYS A CA 1
ATOM 643 C C . LYS A 1 85 ? -35.678 -19.082 12.210 1.00 39.03 85 LYS A C 1
ATOM 645 O O . LYS A 1 85 ? -35.693 -20.305 12.129 1.00 39.03 85 LYS A O 1
ATOM 650 N N . SER A 1 86 ? -36.029 -18.401 13.296 1.00 43.44 86 SER A N 1
ATOM 651 C CA . SER A 1 86 ? -36.883 -18.931 14.354 1.00 43.44 86 SER A CA 1
ATOM 652 C C . SER A 1 86 ? -38.321 -18.920 13.838 1.00 43.44 86 SER A C 1
ATOM 654 O O . SER A 1 86 ? -38.810 -17.849 13.487 1.00 43.44 86 SER A O 1
ATOM 656 N N . ASP A 1 87 ? -38.953 -20.087 13.785 1.00 42.19 87 ASP A N 1
ATOM 657 C CA . ASP A 1 87 ? -40.404 -20.304 13.879 1.00 42.19 87 ASP A CA 1
ATOM 658 C C . ASP A 1 87 ? -40.615 -21.669 14.550 1.00 42.19 87 ASP A C 1
ATOM 660 O O . ASP A 1 87 ? -39.964 -22.642 14.098 1.00 42.19 87 ASP A O 1
#

Organism: Ensete ventricosum (NCBI:txid4639)

Foldseek 3Di:
DVLVVQVVPQVADWDDDPQFRTKGFADPDNVPRDGDWDWDDDPPDIDTDDPVVFWDWDPPDDPPGGIMITGHPDDDPPDPPPPPDDD

InterPro domains:
  IPR021109 Aspartic peptidase domain superfamily [G3DSA:2.40.70.10] (1-70)
  IPR021109 Aspartic peptidase domain superfamily [SSF50630] (2-62)

Sequence (87 aa):
MLKQAFVSQMNLPVATVSGYGPCFSLPLDPGGVAVPSLAFHFDSADMDFPAENYFLVDPSRMASRPMSRCSFHLERSRSNAMATKSD

Secondary structure (DSSP, 8-state):
-HHHHHHHHH-SPEE--TTSS-EEEPPS--TT-PPPPEEEEETTEEEEE-GGGTEEEE--SSTTS--EEEE----------------

pLDDT: mean 75.36, std 16.02, range [39.03, 94.19]

Radius of gyration: 17.02 Å; chains: 1; bounding box: 60×27×35 Å